Protein AF-A0A521TN92-F1 (afdb_monomer_lite)

Foldseek 3Di:
DDPPVRVVVVPDDPVRVVVVVVVVCVVPVLCVLVVQQDAQVNPDDAAALQSLLSNLLSLVVPFDLDPVSLVVSLVVLVVLLVSLVVCVVSVVLSNSLSNLLSSLVNLLVCVLSHQAPVSLVSSLVSLVVSCVSVPPDPSSVVSNVSSVPHDHDDDPPDPPPDPPD

Secondary structure (DSSP, 8-state):
---TTHHHHTTS-HHHHHHHHHHHHHH-GGGHHHHTSPPTT-TTS---HHHHHHHHHHHHHHS-SSTTTHHHHHHHHHHHHHHHHHHHHTT-HHHHHHHHHHHHHHHHHHGGG---HHHHHHHHHHHHHHHHTSTT-HHHHHHHHHHHHSPPPP-----------

Structure (mmCIF, N/CA/C/O backbone):
data_AF-A0A521TN92-F1
#
_entry.id   AF-A0A521TN92-F1
#
loop_
_atom_site.group_PDB
_atom_site.id
_atom_site.type_symbol
_atom_site.label_atom_id
_atom_site.label_alt_id
_atom_site.label_comp_id
_atom_site.label_asym_id
_atom_site.label_entity_id
_atom_site.label_seq_id
_atom_site.pdbx_PDB_ins_code
_atom_site.Cartn_x
_atom_site.Cartn_y
_atom_site.Cartn_z
_atom_site.occupancy
_atom_site.B_iso_or_equiv
_atom_site.auth_seq_id
_atom_site.auth_comp_id
_atom_site.auth_asym_id
_atom_site.auth_atom_id
_atom_site.pdbx_PDB_model_num
ATOM 1 N N . MET A 1 1 ? -2.606 20.548 13.502 1.00 49.06 1 MET A N 1
ATOM 2 C CA . MET A 1 1 ? -3.622 21.332 12.766 1.00 49.06 1 MET A CA 1
ATOM 3 C C . MET A 1 1 ? -4.212 20.411 11.726 1.00 49.06 1 MET A C 1
ATOM 5 O O . MET A 1 1 ? -3.439 19.907 10.924 1.00 49.06 1 MET A O 1
ATOM 9 N N . LEU A 1 2 ? -5.518 20.150 11.782 1.00 56.69 2 LEU A N 1
ATOM 10 C CA . LEU A 1 2 ? -6.183 19.372 10.739 1.00 56.69 2 LEU A CA 1
ATOM 11 C C . LEU A 1 2 ? -6.168 20.182 9.437 1.00 56.69 2 LEU A C 1
ATOM 13 O O . LEU A 1 2 ? -6.413 21.393 9.462 1.00 56.69 2 LEU A O 1
ATOM 17 N N . THR A 1 3 ? -5.838 19.545 8.318 1.00 70.62 3 THR A N 1
ATOM 18 C CA . THR A 1 3 ? -5.818 20.205 7.007 1.00 70.62 3 THR A CA 1
ATOM 19 C C . THR A 1 3 ? -7.229 20.664 6.607 1.00 70.62 3 THR A C 1
ATOM 21 O O . THR A 1 3 ? -8.241 20.200 7.139 1.00 70.62 3 THR A O 1
ATOM 24 N N . GLY A 1 4 ? -7.342 21.603 5.658 1.00 79.00 4 GLY A N 1
ATOM 25 C CA . GLY A 1 4 ? -8.637 22.184 5.271 1.00 79.00 4 GLY A CA 1
ATOM 26 C C . GLY A 1 4 ? -9.676 21.162 4.782 1.00 79.00 4 GLY A C 1
ATOM 27 O O . GLY A 1 4 ? -10.876 21.406 4.905 1.00 79.00 4 GLY A O 1
ATOM 28 N N . ILE A 1 5 ? -9.241 20.009 4.260 1.00 84.25 5 ILE A N 1
ATOM 29 C CA . ILE A 1 5 ? -10.139 18.912 3.880 1.00 84.25 5 ILE A CA 1
ATOM 30 C C . ILE A 1 5 ? -10.603 18.103 5.096 1.00 84.25 5 ILE A C 1
ATOM 32 O O . ILE A 1 5 ? -11.805 17.898 5.242 1.00 84.25 5 ILE A O 1
ATOM 36 N N . GLU A 1 6 ? -9.702 17.750 6.014 1.00 80.50 6 GLU A N 1
ATOM 37 C CA . GLU A 1 6 ? -10.027 17.039 7.260 1.00 80.50 6 GLU A CA 1
ATOM 38 C C . GLU A 1 6 ? -11.051 17.821 8.090 1.00 80.50 6 GLU A C 1
ATOM 40 O O . GLU A 1 6 ? -12.081 17.284 8.492 1.00 80.50 6 GLU A O 1
ATOM 45 N N . ALA A 1 7 ? -10.843 19.130 8.257 1.00 85.00 7 ALA A N 1
ATOM 46 C CA . ALA A 1 7 ? -11.771 19.990 8.989 1.00 85.00 7 ALA A CA 1
ATOM 47 C C . ALA A 1 7 ? -13.161 20.103 8.328 1.00 85.00 7 ALA A C 1
ATOM 49 O O . ALA A 1 7 ? -14.142 20.454 8.990 1.00 85.00 7 ALA A O 1
ATOM 50 N N . ARG A 1 8 ? -13.273 19.863 7.013 1.00 87.62 8 ARG A N 1
ATOM 51 C CA . ARG A 1 8 ? -14.573 19.779 6.325 1.00 87.62 8 ARG A CA 1
ATOM 52 C C . ARG A 1 8 ? -15.215 18.412 6.518 1.00 87.62 8 ARG A C 1
ATOM 54 O O . ARG A 1 8 ? -16.414 18.372 6.761 1.00 87.62 8 ARG A O 1
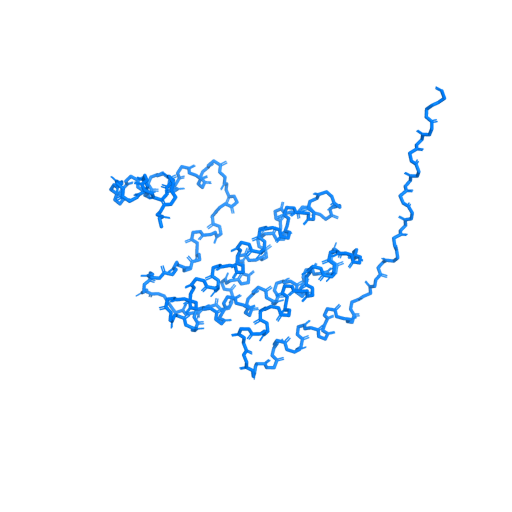ATOM 61 N N . LEU A 1 9 ? -14.437 17.331 6.459 1.00 89.75 9 LEU A N 1
ATOM 62 C CA . LEU A 1 9 ? -14.925 15.967 6.685 1.00 89.75 9 LEU A CA 1
ATOM 63 C C . LEU A 1 9 ? -15.468 15.789 8.107 1.00 89.75 9 LEU A C 1
ATOM 65 O O . LEU A 1 9 ? -16.553 15.247 8.274 1.00 89.75 9 LEU A O 1
ATOM 69 N N . HIS A 1 10 ? -14.794 16.347 9.115 1.00 86.50 10 HIS A N 1
ATOM 70 C CA . HIS A 1 10 ? -15.244 16.289 10.512 1.00 86.50 10 HIS A CA 1
ATOM 71 C C . HIS A 1 10 ? -16.595 16.966 10.787 1.00 86.50 10 HIS A C 1
ATOM 73 O O . HIS A 1 10 ? -17.201 16.710 11.823 1.00 86.50 10 HIS A O 1
ATOM 79 N N . ARG A 1 11 ? -17.063 17.848 9.896 1.00 90.44 11 ARG A N 1
ATOM 80 C CA . ARG A 1 11 ? -18.348 18.552 10.035 1.00 90.44 11 ARG A CA 1
ATOM 81 C C . ARG A 1 11 ? -19.506 17.853 9.325 1.00 90.44 11 ARG A C 1
ATOM 83 O O . ARG A 1 11 ? -20.622 18.360 9.377 1.00 90.44 11 ARG A O 1
ATOM 90 N N . ARG A 1 12 ? -19.243 16.741 8.637 1.00 91.50 12 ARG A N 1
ATOM 91 C CA . ARG A 1 12 ? -20.250 15.986 7.890 1.00 91.50 12 ARG A CA 1
ATOM 92 C C . ARG A 1 12 ? -20.862 14.895 8.750 1.00 91.50 12 ARG A C 1
ATOM 94 O O . ARG A 1 12 ? -20.188 14.311 9.598 1.00 91.50 12 ARG A O 1
ATOM 101 N N . SER A 1 13 ? -22.136 14.609 8.507 1.00 93.06 13 SER A N 1
ATOM 102 C CA . SER A 1 13 ? -22.779 13.433 9.079 1.00 93.06 13 SER A CA 1
ATOM 103 C C . SER A 1 13 ? -22.176 12.154 8.488 1.00 93.06 13 SER A C 1
ATOM 105 O O . SER A 1 13 ? -21.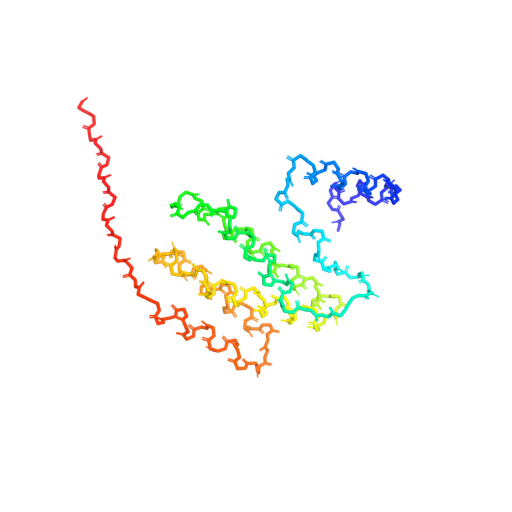569 12.157 7.415 1.00 93.06 13 SER A O 1
ATOM 107 N N . TYR A 1 14 ? -22.368 11.031 9.177 1.00 90.06 14 TYR A N 1
ATOM 108 C CA . TYR A 1 14 ? -21.942 9.727 8.674 1.00 90.06 14 TYR A CA 1
ATOM 109 C C . TYR A 1 14 ? -22.561 9.402 7.302 1.00 90.06 14 TYR A C 1
ATOM 111 O O . TYR A 1 14 ? -21.858 8.962 6.397 1.00 90.06 14 TYR A O 1
ATOM 119 N N . GLU A 1 15 ? -23.855 9.679 7.116 1.00 94.19 15 GLU A N 1
ATOM 120 C CA . GLU A 1 15 ? -24.569 9.431 5.856 1.00 94.19 15 GLU A CA 1
ATOM 121 C C . GLU A 1 15 ? -24.037 10.293 4.703 1.00 94.19 15 GLU A C 1
ATOM 123 O O . GLU A 1 15 ? -23.895 9.811 3.574 1.00 94.19 15 GLU A O 1
ATOM 128 N N . GLU A 1 16 ? -23.687 11.553 4.989 1.00 92.00 16 GLU A N 1
ATOM 129 C CA . GLU A 1 16 ? -23.036 12.437 4.021 1.00 92.00 16 GLU A CA 1
ATOM 130 C C . GLU A 1 16 ? -21.659 11.894 3.625 1.00 92.00 16 GLU A C 1
ATOM 132 O O . GLU A 1 16 ? -21.332 11.865 2.439 1.00 92.00 16 GLU A O 1
ATOM 137 N N . LEU A 1 17 ? -20.865 11.422 4.593 1.00 93.69 17 LEU A N 1
ATOM 138 C CA . LEU A 1 17 ? -19.554 10.825 4.328 1.00 93.69 17 LEU A CA 1
ATOM 139 C C . LEU A 1 17 ? -19.674 9.558 3.472 1.00 93.69 17 LEU A C 1
ATOM 141 O O . LEU A 1 17 ? -18.968 9.444 2.472 1.00 93.69 17 LEU A O 1
ATOM 145 N N . VAL A 1 18 ? -20.594 8.645 3.803 1.00 92.12 18 VAL A N 1
ATOM 146 C CA . VAL A 1 18 ? -20.836 7.415 3.025 1.00 92.12 18 VAL A CA 1
ATOM 147 C C . VAL A 1 18 ? -21.275 7.745 1.599 1.00 92.12 18 VAL A C 1
ATOM 149 O O . VAL A 1 18 ? -20.733 7.189 0.645 1.00 92.12 18 VAL A O 1
ATOM 152 N N . SER A 1 19 ? -22.207 8.685 1.429 1.00 92.44 19 SER A N 1
ATOM 153 C CA . SER A 1 19 ? -22.686 9.098 0.103 1.00 92.44 19 SER A CA 1
ATOM 154 C C . SER A 1 19 ? -21.574 9.722 -0.737 1.00 92.44 19 SER A C 1
ATOM 156 O O . SER A 1 19 ? -21.484 9.473 -1.941 1.00 92.44 19 SER A O 1
ATOM 158 N N . MET A 1 20 ? -20.704 10.507 -0.100 1.00 92.88 20 MET A N 1
ATOM 159 C CA . MET A 1 20 ? -19.577 11.150 -0.761 1.00 92.88 20 MET A CA 1
ATOM 160 C C . MET A 1 20 ? -18.503 10.131 -1.159 1.00 92.88 20 MET A C 1
ATOM 162 O O . MET A 1 20 ? -18.047 10.164 -2.298 1.00 92.88 20 MET A O 1
ATOM 166 N N . VAL A 1 21 ? -18.169 9.170 -0.289 1.00 91.38 21 VAL A N 1
ATOM 167 C CA . VAL A 1 21 ? -17.272 8.051 -0.630 1.00 91.38 21 VAL A CA 1
ATOM 168 C C . VAL A 1 21 ? -17.864 7.213 -1.764 1.00 91.38 21 VAL A C 1
ATOM 170 O O . VAL A 1 21 ? -17.170 6.929 -2.735 1.00 91.38 21 VAL A O 1
ATOM 173 N N . ALA A 1 22 ? -19.158 6.890 -1.720 1.00 90.38 22 ALA A N 1
ATOM 174 C CA . ALA A 1 22 ? -19.829 6.155 -2.793 1.00 90.38 22 ALA A CA 1
ATOM 175 C C . ALA A 1 22 ? -19.847 6.928 -4.123 1.00 90.38 22 ALA A C 1
ATOM 177 O O . ALA A 1 22 ? -19.818 6.327 -5.196 1.00 90.38 22 ALA A O 1
ATOM 178 N N . LEU A 1 23 ? -19.929 8.262 -4.088 1.00 92.38 23 LEU A N 1
ATOM 179 C CA . LEU A 1 23 ? -19.783 9.095 -5.282 1.00 92.38 23 LEU A CA 1
ATOM 180 C C . LEU A 1 23 ? -18.340 9.067 -5.802 1.00 92.38 23 LEU A C 1
ATOM 182 O O . LEU A 1 23 ? -18.140 8.903 -7.004 1.00 92.38 23 LEU A O 1
ATOM 186 N N . MET A 1 24 ? -17.351 9.179 -4.911 1.00 92.62 24 MET A N 1
ATOM 187 C CA . MET A 1 24 ? -15.934 9.091 -5.268 1.00 92.62 24 MET A CA 1
ATOM 188 C C . MET A 1 24 ? -15.617 7.747 -5.924 1.00 92.62 24 MET A C 1
ATOM 190 O O . MET A 1 24 ? -15.072 7.756 -7.015 1.00 92.62 24 MET A O 1
ATOM 194 N N . VAL A 1 25 ? -16.040 6.619 -5.345 1.00 91.31 25 VAL A N 1
ATOM 195 C CA . VAL A 1 25 ? -15.825 5.275 -5.920 1.00 91.31 25 VAL A CA 1
ATOM 196 C C . VAL A 1 25 ? -16.548 5.102 -7.258 1.00 91.31 25 VAL A C 1
ATOM 198 O O . VAL A 1 25 ? -15.990 4.536 -8.186 1.00 91.31 25 VAL A O 1
ATOM 201 N N . ARG A 1 26 ? -17.767 5.633 -7.418 1.00 88.50 26 ARG A N 1
ATOM 202 C CA . ARG A 1 26 ? -18.458 5.594 -8.723 1.00 88.50 26 ARG A CA 1
ATOM 203 C C . ARG A 1 26 ? -17.743 6.405 -9.802 1.00 88.50 26 ARG A C 1
ATOM 205 O O . ARG A 1 26 ? -17.795 6.035 -10.968 1.00 88.50 26 ARG A O 1
ATOM 212 N N . THR A 1 27 ? -17.126 7.517 -9.415 1.00 90.06 27 THR A N 1
ATOM 213 C CA . THR A 1 27 ? -16.387 8.394 -10.337 1.00 90.06 27 THR A CA 1
ATOM 214 C C . THR A 1 27 ? -14.990 7.845 -10.627 1.00 90.06 27 THR A C 1
ATOM 216 O O . THR A 1 27 ? -14.477 8.008 -11.728 1.00 90.06 27 THR A O 1
ATOM 219 N N . HIS A 1 28 ? -14.412 7.167 -9.639 1.00 88.25 28 HIS A N 1
ATOM 220 C CA . HIS A 1 28 ? -13.066 6.620 -9.610 1.00 88.25 28 HIS A CA 1
ATOM 221 C C . HIS A 1 28 ? -13.125 5.167 -9.108 1.00 88.25 28 HIS A C 1
ATOM 223 O O . HIS A 1 28 ? -12.852 4.923 -7.925 1.00 88.25 28 HIS A O 1
ATOM 229 N N . PRO A 1 29 ? -13.519 4.198 -9.964 1.00 83.44 29 PRO A N 1
ATOM 230 C CA . PRO A 1 29 ? -13.644 2.786 -9.585 1.00 83.44 29 PRO A CA 1
ATOM 231 C C . PRO A 1 29 ? -12.366 2.205 -8.973 1.00 83.44 29 PRO A C 1
ATOM 233 O O . PRO A 1 29 ? -12.422 1.298 -8.149 1.00 83.44 29 PRO A O 1
ATOM 236 N N . GLU A 1 30 ? -11.210 2.783 -9.300 1.00 78.38 30 GLU A N 1
ATOM 237 C CA . GLU A 1 30 ? -9.919 2.472 -8.695 1.00 78.38 30 GLU A CA 1
ATOM 238 C C . GLU A 1 30 ? -9.872 2.587 -7.164 1.00 78.38 30 GLU A C 1
ATOM 240 O O . GLU A 1 30 ? -9.014 1.981 -6.522 1.00 78.38 30 GLU A O 1
ATOM 245 N N . LEU A 1 31 ? -10.772 3.366 -6.562 1.00 83.31 31 LEU A N 1
ATOM 246 C CA . LEU A 1 31 ? -10.829 3.557 -5.115 1.00 83.31 31 LEU A CA 1
ATOM 247 C C . LEU A 1 31 ? -11.531 2.403 -4.391 1.00 83.31 31 LEU A C 1
ATOM 249 O O . LEU A 1 31 ? -11.451 2.330 -3.165 1.00 83.31 31 LEU A O 1
ATOM 253 N N . GLU A 1 32 ? -12.202 1.497 -5.109 1.00 83.50 32 GLU A N 1
ATOM 254 C CA . GLU A 1 32 ? -12.949 0.387 -4.509 1.00 83.50 32 GLU A CA 1
ATOM 255 C C . GLU A 1 32 ? -12.048 -0.478 -3.616 1.00 83.50 32 GLU A C 1
ATOM 257 O O . GLU A 1 32 ? -12.409 -0.777 -2.476 1.00 83.50 32 GLU A O 1
ATOM 262 N N . ALA A 1 33 ? -10.823 -0.775 -4.060 1.00 77.38 33 ALA A N 1
ATOM 263 C CA . ALA A 1 33 ? -9.862 -1.551 -3.277 1.00 77.38 33 ALA A CA 1
ATOM 264 C C . ALA A 1 33 ? -9.519 -0.894 -1.924 1.00 77.38 33 ALA A C 1
ATOM 266 O O . ALA A 1 33 ? -9.322 -1.597 -0.933 1.00 77.38 33 ALA A O 1
ATOM 267 N N . LEU A 1 34 ? -9.503 0.443 -1.847 1.00 77.06 34 LEU A N 1
ATOM 268 C CA . LEU A 1 34 ? -9.233 1.169 -0.600 1.00 77.06 34 LEU A CA 1
ATOM 269 C C . LEU A 1 34 ? -10.400 1.085 0.388 1.00 77.06 34 LEU A C 1
ATOM 271 O O . LEU A 1 34 ? -10.176 1.180 1.590 1.00 77.06 34 LEU A O 1
ATOM 275 N N . THR A 1 35 ? -11.629 0.863 -0.084 1.00 80.06 35 THR A N 1
ATOM 276 C CA . THR A 1 35 ? -12.788 0.675 0.809 1.00 80.06 35 THR A CA 1
ATOM 277 C C . THR A 1 35 ? -12.775 -0.670 1.531 1.00 80.06 35 THR A C 1
ATOM 279 O O . THR A 1 35 ? -13.411 -0.818 2.572 1.00 80.06 35 THR A O 1
ATOM 282 N N . LEU A 1 36 ? -12.022 -1.639 1.005 1.00 72.56 36 LEU A N 1
ATOM 283 C CA . LEU A 1 36 ? -11.828 -2.945 1.629 1.00 72.56 36 LEU A CA 1
ATOM 284 C C . LEU A 1 36 ? -10.746 -2.913 2.710 1.00 72.56 36 LEU A C 1
ATOM 286 O O . LEU A 1 36 ? -10.667 -3.838 3.516 1.00 72.56 36 LEU A O 1
ATOM 290 N N . ALA A 1 37 ? -9.887 -1.894 2.711 1.00 73.94 37 ALA A N 1
ATOM 291 C CA . ALA A 1 37 ? -8.782 -1.775 3.644 1.00 73.94 37 ALA A CA 1
ATOM 292 C C . ALA A 1 37 ? -9.284 -1.369 5.043 1.00 73.94 37 ALA A C 1
ATOM 294 O O . ALA A 1 37 ? -10.073 -0.428 5.156 1.00 73.94 37 ALA A O 1
ATOM 295 N N . PRO A 1 38 ? -8.812 -2.020 6.127 1.00 73.62 38 PRO A N 1
ATOM 296 C CA . PRO A 1 38 ? -9.051 -1.522 7.471 1.00 73.62 38 PRO A CA 1
ATOM 297 C C . PRO A 1 38 ? -8.546 -0.085 7.571 1.00 73.62 38 PRO A C 1
ATOM 299 O O . PRO A 1 38 ? -7.477 0.239 7.048 1.00 73.62 38 PRO A O 1
ATOM 302 N N . VAL A 1 39 ? -9.298 0.760 8.266 1.00 78.31 39 VAL A N 1
ATOM 303 C CA . VAL A 1 39 ? -8.866 2.119 8.589 1.00 78.31 39 VAL A CA 1
ATOM 304 C C . VAL A 1 39 ? -8.291 2.143 10.005 1.00 78.31 39 VAL A C 1
ATOM 306 O O . VAL A 1 39 ? -8.885 1.533 10.900 1.00 78.31 39 VAL A O 1
ATOM 309 N N . PRO A 1 40 ? -7.169 2.844 10.237 1.00 76.38 40 PRO A N 1
ATOM 310 C CA . PRO A 1 40 ? -6.667 3.085 11.587 1.00 76.38 40 PRO A CA 1
ATOM 311 C C . PRO A 1 40 ? -7.765 3.679 12.486 1.00 76.38 40 PRO A C 1
ATOM 313 O O . PRO A 1 40 ? -8.464 4.612 12.082 1.00 76.38 40 PRO A O 1
ATOM 316 N N . GLY A 1 41 ? -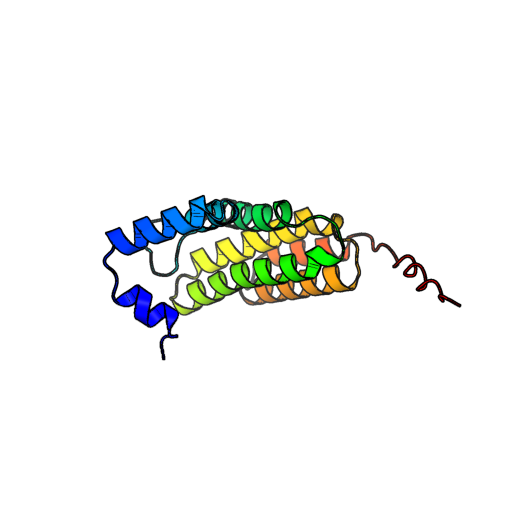7.960 3.115 13.678 1.00 71.75 41 GLY A N 1
ATOM 317 C CA . GLY A 1 41 ? -9.006 3.514 14.624 1.00 71.75 41 GLY A CA 1
ATOM 318 C C . GLY A 1 41 ? -10.359 2.827 14.394 1.00 71.75 41 GLY A C 1
ATOM 319 O O . GLY A 1 41 ? -11.269 2.951 15.214 1.00 71.75 41 GLY A O 1
ATOM 320 N N . GLY A 1 42 ? -10.509 2.067 13.303 1.00 68.75 42 GLY A N 1
ATOM 321 C CA . GLY A 1 42 ? -11.700 1.284 12.967 1.00 68.75 42 GLY A CA 1
ATOM 322 C C . GLY A 1 42 ? -11.640 -0.128 13.551 1.00 68.75 42 GLY A C 1
ATOM 323 O O . GLY A 1 42 ? -11.427 -1.099 12.831 1.00 68.75 42 GLY A O 1
ATOM 324 N N . HIS A 1 43 ? -11.804 -0.264 14.867 1.00 58.00 43 HIS A N 1
ATOM 325 C CA . HIS A 1 43 ? -11.525 -1.501 15.616 1.00 58.00 43 HIS A CA 1
ATOM 326 C C . HIS A 1 43 ? -12.546 -2.650 15.428 1.00 58.00 43 HIS A C 1
ATOM 328 O O . HIS A 1 43 ? -13.190 -3.066 16.394 1.00 58.00 43 HIS A O 1
ATOM 334 N N . ARG A 1 44 ? -12.730 -3.199 14.219 1.00 62.75 44 ARG A N 1
ATOM 335 C CA . ARG A 1 44 ? -13.635 -4.360 14.028 1.00 62.75 44 ARG A CA 1
ATOM 336 C C . ARG A 1 44 ? -13.088 -5.556 13.266 1.00 62.75 44 ARG A C 1
ATOM 338 O O . ARG A 1 44 ? -13.669 -6.629 13.394 1.00 62.75 44 ARG A O 1
ATOM 345 N N . GLU A 1 45 ? -12.000 -5.427 12.523 1.00 76.75 45 GLU A N 1
ATOM 346 C CA . GLU A 1 45 ? -11.502 -6.535 11.703 1.00 76.75 45 GLU A CA 1
ATOM 347 C C . GLU A 1 45 ? -10.126 -7.014 12.142 1.00 76.75 45 GLU A C 1
ATOM 349 O O . GLU A 1 45 ? -9.320 -6.244 12.650 1.00 76.75 45 GLU A O 1
ATOM 354 N N . ALA A 1 46 ? -9.853 -8.302 11.936 1.00 85.94 46 ALA A N 1
ATOM 355 C CA . ALA A 1 46 ? -8.541 -8.871 12.203 1.00 85.94 46 ALA A CA 1
ATOM 356 C C . ALA A 1 46 ? -7.506 -8.395 11.157 1.00 85.94 46 ALA A C 1
ATOM 358 O O . ALA A 1 46 ? -7.854 -8.210 9.985 1.00 85.94 46 ALA A O 1
ATOM 359 N N . PRO A 1 47 ? -6.224 -8.245 11.534 1.00 89.06 47 PRO A N 1
ATOM 360 C CA . PRO A 1 47 ? -5.143 -7.992 10.585 1.00 89.06 47 PRO A CA 1
ATOM 361 C C . PRO A 1 47 ? -5.085 -9.060 9.483 1.00 89.06 47 PRO A C 1
ATOM 363 O O . PRO A 1 47 ? -5.158 -10.254 9.768 1.00 89.06 47 PRO A O 1
ATOM 366 N N . SER A 1 48 ? -4.916 -8.642 8.224 1.00 91.25 48 SER A N 1
ATOM 367 C CA . SER A 1 48 ? -4.886 -9.554 7.073 1.00 91.25 48 SER A CA 1
ATOM 368 C C . SER A 1 48 ? -3.837 -9.140 6.045 1.00 91.25 48 SER A C 1
ATOM 370 O O . SER A 1 48 ? -3.970 -8.107 5.389 1.00 91.25 48 SER A O 1
ATOM 372 N N . VAL A 1 49 ? -2.809 -9.978 5.883 1.00 92.00 49 VAL A N 1
ATOM 373 C CA . VAL A 1 49 ? -1.745 -9.804 4.878 1.00 92.00 49 VAL A CA 1
ATOM 374 C C . VAL A 1 49 ? -2.325 -9.868 3.467 1.00 92.00 49 VAL A C 1
ATOM 376 O O . VAL A 1 49 ? -2.078 -8.985 2.650 1.00 92.00 49 VAL A O 1
ATOM 379 N N . THR A 1 50 ? -3.162 -10.874 3.193 1.00 91.75 50 THR A N 1
ATOM 380 C CA . THR A 1 50 ? -3.787 -11.096 1.878 1.00 91.75 50 THR A CA 1
ATOM 381 C C . THR A 1 50 ? -4.583 -9.886 1.407 1.00 91.75 50 THR A C 1
ATOM 383 O O . THR A 1 50 ? -4.569 -9.545 0.224 1.00 91.75 50 THR A O 1
ATOM 386 N N . ARG A 1 51 ? -5.262 -9.206 2.331 1.00 90.38 51 ARG A N 1
ATOM 387 C CA . ARG A 1 51 ? -6.044 -8.017 2.011 1.00 90.38 51 ARG A CA 1
ATOM 388 C C . ARG A 1 51 ? -5.150 -6.857 1.579 1.00 90.38 51 ARG A C 1
ATOM 390 O O . ARG A 1 51 ? -5.383 -6.284 0.522 1.00 90.38 51 ARG A O 1
ATOM 397 N N . TRP A 1 52 ? -4.100 -6.556 2.340 1.00 92.62 52 TRP A N 1
ATOM 398 C CA . TRP A 1 52 ? -3.153 -5.498 1.975 1.00 92.62 52 TRP A CA 1
ATOM 399 C C . TRP A 1 52 ? -2.360 -5.818 0.712 1.00 92.62 52 TRP A C 1
ATOM 401 O O . TRP A 1 52 ? -2.120 -4.928 -0.099 1.00 92.62 52 TRP A O 1
ATOM 411 N N . ARG A 1 53 ? -2.045 -7.096 0.491 1.00 93.69 53 ARG A N 1
ATOM 412 C CA . ARG A 1 53 ? -1.499 -7.563 -0.781 1.00 93.69 53 ARG A CA 1
ATOM 413 C C . ARG A 1 53 ? -2.455 -7.288 -1.939 1.00 93.69 53 ARG A C 1
ATOM 415 O O . ARG A 1 53 ? -2.021 -6.763 -2.951 1.00 93.69 53 ARG A O 1
ATOM 422 N N . THR A 1 54 ? -3.748 -7.573 -1.774 1.00 92.00 54 THR A N 1
ATOM 423 C CA . THR A 1 54 ? -4.770 -7.299 -2.801 1.00 92.00 54 THR A CA 1
ATOM 424 C C . THR A 1 54 ? -4.853 -5.806 -3.123 1.00 92.00 54 THR A C 1
ATOM 426 O O . THR A 1 54 ? -4.915 -5.441 -4.294 1.00 92.00 54 THR A O 1
ATOM 429 N N . VAL A 1 55 ? -4.803 -4.944 -2.100 1.00 91.75 55 VAL A N 1
ATOM 430 C CA . VAL A 1 55 ? -4.768 -3.483 -2.275 1.00 91.75 55 VAL A CA 1
ATOM 431 C C . VAL A 1 55 ? -3.535 -3.059 -3.077 1.00 91.75 55 VAL A C 1
ATOM 433 O O . VAL A 1 55 ? -3.664 -2.308 -4.038 1.00 91.75 55 VAL A O 1
ATOM 436 N N . ALA A 1 56 ? -2.347 -3.559 -2.729 1.00 93.81 56 ALA A N 1
ATOM 437 C CA . ALA A 1 56 ? -1.112 -3.235 -3.442 1.00 93.81 56 ALA A CA 1
ATOM 438 C C . ALA A 1 56 ? -1.090 -3.793 -4.882 1.00 93.81 56 ALA A C 1
ATOM 440 O O . ALA A 1 56 ? -0.710 -3.081 -5.812 1.00 93.81 56 ALA A O 1
ATOM 441 N N . ASP A 1 57 ? -1.570 -5.022 -5.090 1.00 93.25 57 ASP A N 1
ATOM 442 C CA . ASP A 1 57 ? -1.686 -5.649 -6.412 1.00 93.25 57 ASP A CA 1
ATOM 443 C C . ASP A 1 57 ? -2.646 -4.873 -7.321 1.00 93.25 57 ASP A C 1
ATOM 445 O O . ASP A 1 57 ? -2.440 -4.808 -8.534 1.00 93.25 57 ASP A O 1
ATOM 449 N N . ASP A 1 58 ? -3.684 -4.259 -6.752 1.00 91.44 58 ASP A N 1
ATOM 450 C CA . ASP A 1 58 ? -4.578 -3.383 -7.498 1.00 91.44 58 ASP A CA 1
ATOM 451 C C . ASP A 1 58 ? -3.861 -2.123 -8.003 1.00 91.44 58 ASP A C 1
ATOM 453 O O . ASP A 1 58 ? -3.998 -1.780 -9.177 1.00 91.44 58 ASP A O 1
ATOM 457 N N . VAL A 1 59 ? -2.996 -1.503 -7.187 1.00 92.44 59 VAL A N 1
ATOM 458 C CA . VAL A 1 59 ? -2.143 -0.388 -7.643 1.00 92.44 59 VAL A CA 1
ATOM 459 C C . VAL A 1 59 ? -1.303 -0.823 -8.853 1.00 92.44 59 VAL A C 1
ATOM 461 O O . VAL A 1 59 ? -1.319 -0.164 -9.891 1.00 92.44 59 VAL A O 1
ATOM 464 N N . PHE A 1 60 ? -0.637 -1.978 -8.786 1.00 91.94 60 PHE A N 1
ATOM 465 C CA . PHE A 1 60 ? 0.138 -2.514 -9.915 1.00 91.94 60 PHE A CA 1
ATOM 466 C C . PHE A 1 60 ? -0.694 -2.866 -11.156 1.00 91.94 60 PHE A C 1
ATOM 468 O O . PHE A 1 60 ? -0.139 -2.978 -12.252 1.00 91.94 60 PHE A O 1
ATOM 475 N N . ARG A 1 61 ? -1.994 -3.127 -11.001 1.00 90.06 61 ARG A N 1
ATOM 476 C CA . ARG A 1 61 ? -2.901 -3.439 -12.114 1.00 90.06 61 ARG A CA 1
ATOM 477 C C . ARG A 1 61 ? -3.386 -2.175 -12.815 1.00 90.06 61 ARG A C 1
ATOM 479 O O . ARG A 1 61 ? -3.570 -2.192 -14.027 1.00 90.06 61 ARG A O 1
ATOM 486 N N . ARG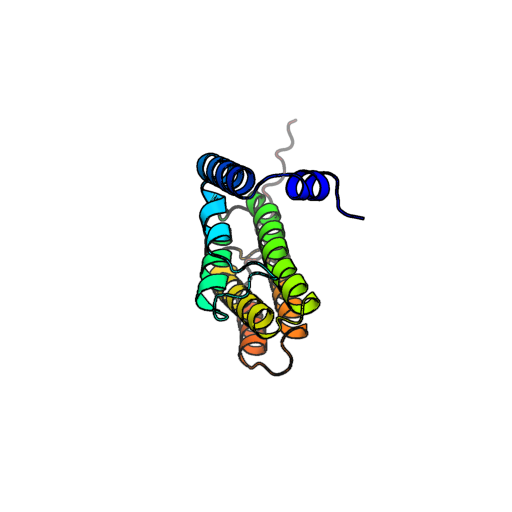 A 1 62 ? -3.598 -1.101 -12.052 1.00 87.44 62 ARG A N 1
ATOM 487 C CA . ARG A 1 62 ? -4.067 0.196 -12.557 1.00 87.44 62 ARG A CA 1
ATOM 488 C C . ARG A 1 62 ? -2.984 0.977 -13.285 1.00 87.44 62 ARG A C 1
ATOM 490 O O . ARG A 1 62 ? -3.290 1.738 -14.198 1.00 87.44 62 ARG A O 1
ATOM 497 N N . HIS A 1 63 ? -1.730 0.776 -12.896 1.00 86.12 63 HIS A N 1
ATOM 498 C CA . HIS A 1 63 ? -0.588 1.352 -13.594 1.00 86.12 63 HIS A CA 1
ATOM 499 C C . HIS A 1 63 ? -0.136 0.435 -14.732 1.00 86.12 63 HIS A C 1
ATOM 501 O O . HIS A 1 63 ? 0.060 -0.768 -14.543 1.00 86.12 63 HIS A O 1
ATOM 507 N N . GLY A 1 64 ? 0.030 1.021 -15.920 1.00 76.88 64 GLY A N 1
ATOM 508 C CA . GLY A 1 64 ? 0.654 0.348 -17.054 1.00 76.88 64 GLY A CA 1
ATOM 509 C C . GLY A 1 64 ? 2.111 -0.018 -16.764 1.00 76.88 64 GLY A C 1
ATOM 510 O O . GLY A 1 64 ? 2.718 0.444 -15.799 1.00 76.88 64 GLY A O 1
ATOM 511 N N . ASP A 1 65 ? 2.688 -0.843 -17.626 1.00 73.50 65 ASP A N 1
ATOM 512 C CA . ASP A 1 65 ? 4.095 -1.242 -17.594 1.00 73.50 65 ASP A CA 1
ATOM 513 C C . ASP A 1 65 ? 4.985 -0.294 -18.411 1.00 73.50 65 ASP A C 1
ATOM 515 O O . ASP A 1 65 ? 6.052 -0.694 -18.871 1.00 73.50 65 ASP A O 1
ATOM 519 N N . ASP A 1 66 ? 4.559 0.961 -18.602 1.00 72.69 66 ASP A N 1
ATOM 520 C CA . ASP A 1 66 ? 5.350 1.993 -19.263 1.00 72.69 66 ASP A CA 1
ATOM 521 C C . ASP A 1 66 ? 6.138 2.850 -18.260 1.00 72.69 66 ASP A C 1
ATOM 523 O O . ASP A 1 66 ? 5.825 2.958 -17.072 1.00 72.69 66 ASP A O 1
ATOM 527 N N . TRP A 1 67 ? 7.196 3.485 -18.760 1.00 69.62 67 TRP A N 1
ATOM 528 C CA . TRP A 1 67 ? 8.080 4.328 -17.958 1.00 69.62 67 TRP A CA 1
ATOM 529 C C . TRP A 1 67 ? 7.374 5.555 -17.352 1.00 69.62 67 TRP A C 1
ATOM 531 O O . TRP A 1 67 ? 7.776 6.049 -16.299 1.00 69.62 67 TRP A O 1
ATOM 541 N N . THR A 1 68 ? 6.330 6.069 -18.002 1.00 74.19 68 THR A N 1
ATOM 542 C CA . THR A 1 68 ? 5.612 7.267 -17.547 1.00 74.19 68 THR A CA 1
ATOM 543 C C . THR A 1 68 ? 4.666 6.981 -16.379 1.00 74.19 68 THR A C 1
ATOM 545 O O . THR A 1 68 ? 4.463 7.855 -15.534 1.00 74.19 68 THR A O 1
ATOM 548 N N . ALA A 1 69 ? 4.167 5.749 -16.263 1.00 79.25 69 ALA A N 1
ATOM 549 C CA . ALA A 1 69 ? 3.295 5.290 -15.185 1.00 79.25 69 ALA A CA 1
ATOM 550 C C . ALA A 1 69 ? 4.045 5.041 -13.863 1.00 79.25 69 ALA A C 1
ATOM 552 O O . ALA A 1 69 ? 3.474 5.159 -12.779 1.00 79.25 69 ALA A O 1
ATOM 553 N N . VAL A 1 70 ? 5.352 4.776 -13.929 1.00 83.62 70 VAL A N 1
ATOM 554 C CA . VAL A 1 70 ? 6.213 4.445 -12.778 1.00 83.62 70 VAL A CA 1
ATOM 555 C C . VAL A 1 70 ? 6.117 5.456 -11.634 1.00 83.62 70 VAL A C 1
ATOM 557 O O . VAL A 1 70 ? 6.052 5.072 -10.466 1.00 83.62 70 VAL A O 1
ATOM 560 N N . ALA A 1 71 ? 6.146 6.755 -11.942 1.00 84.06 71 ALA A N 1
ATOM 561 C CA . ALA A 1 71 ? 6.122 7.788 -10.908 1.00 84.06 71 ALA A CA 1
ATOM 562 C C . ALA A 1 71 ? 4.782 7.797 -10.152 1.00 84.06 71 ALA A C 1
ATOM 564 O O . ALA A 1 71 ? 4.754 7.987 -8.935 1.00 84.06 71 ALA A O 1
ATOM 565 N N . GLY A 1 72 ? 3.679 7.555 -10.869 1.00 87.81 72 GLY A N 1
ATOM 566 C CA . GLY A 1 72 ? 2.351 7.400 -10.282 1.00 87.81 72 GLY A CA 1
ATOM 567 C C . GLY A 1 72 ? 2.270 6.158 -9.400 1.00 87.81 72 GLY A C 1
ATOM 568 O O . GLY A 1 72 ? 1.872 6.268 -8.241 1.00 87.81 72 GLY A O 1
ATOM 569 N N . LEU A 1 73 ? 2.740 5.022 -9.922 1.00 91.31 73 LEU A N 1
ATOM 570 C CA . LEU A 1 73 ? 2.797 3.740 -9.224 1.00 91.31 73 LEU A CA 1
ATOM 571 C C . LEU A 1 73 ? 3.526 3.847 -7.882 1.00 91.31 73 LEU A C 1
ATOM 573 O O . LEU A 1 73 ? 2.973 3.478 -6.848 1.00 91.31 73 LEU A O 1
ATOM 577 N N . VAL A 1 74 ? 4.755 4.375 -7.878 1.00 91.44 74 VAL A N 1
ATOM 578 C CA . VAL A 1 74 ? 5.545 4.464 -6.642 1.00 91.44 74 VAL A CA 1
ATOM 579 C C . VAL A 1 74 ? 4.856 5.355 -5.610 1.00 91.44 74 VAL A C 1
ATOM 581 O O . VAL A 1 74 ? 4.753 4.965 -4.452 1.00 91.44 74 VAL A O 1
ATOM 584 N N . ARG A 1 75 ? 4.324 6.509 -6.023 1.00 90.75 75 ARG A N 1
ATOM 585 C CA . ARG A 1 75 ? 3.624 7.437 -5.122 1.00 90.75 75 ARG A CA 1
ATOM 586 C C . ARG A 1 75 ? 2.370 6.817 -4.494 1.00 90.75 75 ARG A C 1
ATOM 588 O O . ARG A 1 75 ? 2.072 7.062 -3.325 1.00 90.75 75 ARG A O 1
ATOM 595 N N . GLU A 1 76 ? 1.616 6.029 -5.254 1.00 92.12 76 GLU A N 1
ATOM 596 C CA . GLU A 1 76 ? 0.445 5.330 -4.719 1.00 92.12 76 GLU A CA 1
ATOM 597 C C . GLU A 1 76 ? 0.843 4.221 -3.740 1.00 92.12 76 GLU A C 1
ATOM 599 O O . GLU A 1 76 ? 0.274 4.135 -2.652 1.00 92.12 76 GLU A O 1
ATOM 604 N N . LEU A 1 77 ? 1.873 3.433 -4.058 1.00 94.38 77 LEU A N 1
ATOM 605 C CA . LEU A 1 77 ? 2.410 2.427 -3.136 1.00 94.38 77 LEU A CA 1
ATOM 606 C C . LEU A 1 77 ? 2.975 3.061 -1.849 1.00 94.38 77 LEU A C 1
ATOM 608 O O . LEU A 1 77 ? 2.771 2.529 -0.760 1.00 94.38 77 LEU A O 1
ATOM 612 N N . GLU A 1 78 ? 3.625 4.224 -1.940 1.00 93.75 78 GLU A N 1
ATOM 613 C CA . GLU A 1 78 ? 4.068 5.002 -0.772 1.00 93.75 78 GLU A CA 1
ATOM 614 C C . GLU A 1 78 ? 2.890 5.479 0.083 1.00 93.75 78 GLU A C 1
ATOM 616 O O . GLU A 1 78 ? 2.979 5.474 1.313 1.00 93.75 78 GLU A O 1
ATOM 621 N N . SER A 1 79 ? 1.772 5.841 -0.550 1.00 91.31 79 SER A N 1
ATOM 622 C CA . SER A 1 79 ? 0.546 6.205 0.163 1.00 91.31 79 SER A CA 1
ATOM 623 C C . SER A 1 79 ? 0.000 5.005 0.941 1.00 91.31 79 SER A C 1
ATOM 625 O O . SER A 1 79 ? -0.288 5.138 2.129 1.00 91.31 79 SER A O 1
ATOM 627 N N . VAL A 1 80 ? -0.033 3.810 0.336 1.00 93.19 80 VAL A N 1
ATOM 628 C CA . VAL A 1 80 ? -0.387 2.566 1.046 1.00 93.19 80 VAL A CA 1
ATOM 629 C C . VAL A 1 80 ? 0.580 2.304 2.205 1.00 93.19 80 VAL A C 1
ATOM 631 O O . VAL A 1 80 ? 0.130 2.048 3.319 1.00 93.19 80 VAL A O 1
ATOM 634 N N . ARG A 1 81 ? 1.898 2.437 1.995 1.00 94.88 81 ARG A N 1
ATOM 635 C CA . ARG A 1 81 ? 2.913 2.277 3.055 1.00 94.88 81 ARG A CA 1
ATOM 636 C C . ARG A 1 81 ? 2.663 3.218 4.237 1.00 94.88 81 ARG A C 1
ATOM 638 O O . ARG A 1 81 ? 2.771 2.786 5.382 1.00 94.88 81 ARG A O 1
ATOM 645 N N . SER A 1 82 ? 2.321 4.482 3.972 1.00 93.38 82 SER A N 1
ATOM 646 C CA . SER A 1 82 ? 2.086 5.482 5.023 1.00 93.38 82 SER A CA 1
ATOM 647 C C . SER A 1 82 ? 0.905 5.142 5.940 1.00 93.38 82 SER A C 1
ATOM 649 O O . SER A 1 82 ? 0.953 5.466 7.123 1.00 93.38 82 SER A O 1
ATOM 651 N N . LEU A 1 83 ? -0.090 4.382 5.463 1.00 92.00 83 LEU A N 1
ATOM 652 C CA . LEU A 1 83 ? -1.150 3.853 6.332 1.00 92.00 83 LEU A CA 1
ATOM 653 C C . LEU A 1 83 ? -0.588 2.890 7.390 1.00 92.00 83 LEU A C 1
ATOM 655 O O . LEU A 1 83 ? -1.097 2.829 8.506 1.00 92.00 83 LEU A O 1
ATOM 659 N N . GLY A 1 84 ? 0.491 2.167 7.078 1.00 92.75 84 GLY A N 1
ATOM 660 C CA . GLY A 1 84 ? 1.211 1.346 8.051 1.00 92.75 84 GLY A CA 1
ATOM 661 C C . GLY A 1 84 ? 1.834 2.190 9.163 1.00 92.75 84 GLY A C 1
ATOM 662 O O . GLY A 1 84 ? 1.784 1.803 10.335 1.00 92.75 84 GLY A O 1
ATOM 663 N N . ASP A 1 85 ? 2.373 3.364 8.815 1.00 93.38 85 ASP A N 1
ATOM 664 C CA . ASP A 1 85 ? 2.905 4.312 9.797 1.00 93.38 85 ASP A CA 1
ATOM 665 C C . ASP A 1 85 ? 1.767 4.823 10.694 1.00 93.38 85 ASP A C 1
ATOM 667 O O . ASP A 1 85 ? 1.936 4.940 11.908 1.00 93.38 85 ASP A O 1
ATOM 671 N N . ASP A 1 86 ? 0.584 5.062 10.124 1.00 91.31 86 ASP A N 1
ATOM 672 C CA . ASP A 1 86 ? -0.609 5.487 10.861 1.00 91.31 86 ASP A CA 1
ATOM 673 C C . ASP A 1 86 ? -1.092 4.428 11.847 1.00 91.31 86 ASP A C 1
ATOM 675 O O . ASP A 1 86 ? -1.311 4.747 13.018 1.00 91.31 86 ASP A O 1
ATOM 679 N N . PHE A 1 87 ? -1.173 3.163 11.426 1.00 91.88 87 PHE A N 1
ATOM 680 C CA . PHE A 1 87 ? -1.457 2.050 12.334 1.00 91.88 87 PHE A CA 1
ATOM 681 C C . PHE A 1 87 ? -0.441 1.984 13.478 1.00 91.88 87 PHE A C 1
ATOM 683 O O . PHE A 1 87 ? -0.823 1.858 14.643 1.00 91.88 87 PHE A O 1
ATOM 690 N N . ASN A 1 88 ? 0.853 2.129 13.179 1.00 91.19 88 ASN A N 1
ATOM 691 C CA . ASN A 1 88 ? 1.897 2.157 14.203 1.00 91.19 88 ASN A CA 1
ATOM 692 C C . ASN A 1 88 ? 1.715 3.323 15.184 1.00 91.19 88 ASN A C 1
ATOM 694 O O . ASN A 1 88 ? 1.817 3.114 16.396 1.00 91.19 88 ASN A O 1
ATOM 698 N N . ARG A 1 89 ? 1.410 4.531 14.688 1.00 91.44 89 ARG A N 1
ATOM 699 C CA . ARG A 1 89 ? 1.149 5.718 15.522 1.00 91.44 89 ARG A CA 1
ATOM 700 C C . ARG A 1 89 ? -0.049 5.530 16.449 1.00 91.44 89 ARG A C 1
ATOM 702 O O . ARG A 1 89 ? -0.038 6.067 17.552 1.00 91.44 89 ARG A O 1
ATOM 709 N N . GLN A 1 90 ? -1.043 4.751 16.031 1.00 89.50 90 GLN A N 1
ATOM 710 C CA . GLN A 1 90 ? -2.232 4.437 16.828 1.00 89.50 90 GLN A CA 1
ATOM 711 C C . GLN A 1 90 ? -2.060 3.202 17.730 1.00 89.50 90 GLN A C 1
ATOM 713 O O . GLN A 1 90 ? -2.982 2.824 18.446 1.00 89.50 90 GLN A O 1
ATOM 718 N N . GLY A 1 91 ? -0.878 2.576 17.740 1.00 89.75 91 GLY A N 1
ATOM 719 C CA . GLY A 1 91 ? -0.599 1.383 18.545 1.00 89.75 91 GLY A CA 1
ATOM 720 C C . GLY A 1 91 ? -1.114 0.073 17.938 1.00 89.75 91 GLY A C 1
ATOM 721 O O . GLY A 1 91 ? -0.923 -0.994 18.523 1.00 89.75 91 GLY A O 1
ATOM 722 N N . GLU A 1 92 ? -1.685 0.111 16.735 1.00 91.06 92 GLU A N 1
ATOM 723 C CA . GLU A 1 92 ? -2.251 -1.029 16.008 1.00 91.06 92 GLU A CA 1
ATOM 724 C C . GLU A 1 92 ? -1.170 -1.831 15.260 1.00 91.06 92 GLU A C 1
ATOM 726 O O . GLU A 1 92 ? -1.238 -2.092 14.058 1.00 91.06 92 GLU A O 1
ATOM 731 N N . ARG A 1 93 ? -0.133 -2.256 15.988 1.00 90.88 93 ARG A N 1
ATOM 732 C CA . ARG A 1 93 ? 1.078 -2.872 15.412 1.00 90.88 93 ARG A CA 1
ATOM 733 C C . ARG A 1 93 ? 0.806 -4.123 14.577 1.00 90.88 93 ARG A C 1
ATOM 735 O O . ARG A 1 93 ? 1.530 -4.393 13.626 1.00 90.88 93 ARG A O 1
ATOM 742 N N . ALA A 1 94 ? -0.219 -4.900 14.925 1.00 90.50 94 ALA A N 1
ATOM 743 C CA . ALA A 1 94 ? -0.575 -6.097 14.168 1.00 90.50 94 ALA A CA 1
ATOM 744 C C . ALA A 1 94 ? -1.150 -5.748 12.782 1.00 90.50 94 ALA A C 1
ATOM 746 O O . ALA A 1 94 ? -0.819 -6.417 11.803 1.00 90.50 94 ALA A O 1
ATOM 747 N N . HIS A 1 95 ? -1.938 -4.672 12.684 1.00 91.69 95 HIS A N 1
ATOM 748 C CA . HIS A 1 95 ? -2.434 -4.147 11.409 1.00 91.69 95 HIS A CA 1
ATOM 749 C C . HIS A 1 95 ? -1.307 -3.556 10.569 1.00 91.69 95 HIS A C 1
ATOM 751 O O . HIS A 1 95 ? -1.201 -3.892 9.390 1.00 91.69 95 HIS A O 1
ATOM 757 N N . ALA A 1 96 ? -0.426 -2.761 11.186 1.00 93.12 96 ALA A N 1
ATOM 758 C CA . ALA A 1 96 ? 0.763 -2.235 10.520 1.00 93.12 96 ALA A CA 1
ATOM 759 C C . ALA A 1 96 ? 1.622 -3.370 9.945 1.00 93.12 96 ALA A C 1
ATOM 761 O O . ALA A 1 96 ? 1.998 -3.343 8.776 1.00 93.12 96 ALA A O 1
ATOM 762 N N . ALA A 1 97 ? 1.873 -4.414 10.742 1.00 92.62 97 ALA A N 1
ATOM 763 C CA . ALA A 1 97 ? 2.673 -5.548 10.309 1.00 92.62 97 ALA A CA 1
ATOM 764 C C . ALA A 1 97 ? 2.046 -6.291 9.123 1.00 92.62 97 ALA A C 1
ATOM 766 O O . ALA A 1 97 ? 2.742 -6.585 8.154 1.00 92.62 97 ALA A O 1
ATOM 767 N N . ALA A 1 98 ? 0.736 -6.552 9.177 1.00 92.56 98 ALA A N 1
ATOM 768 C CA . ALA A 1 98 ? 0.020 -7.188 8.076 1.00 92.56 98 ALA A CA 1
ATOM 769 C C . ALA A 1 98 ? 0.071 -6.349 6.787 1.00 92.56 98 ALA A C 1
ATOM 771 O O . ALA A 1 98 ? 0.194 -6.908 5.698 1.00 92.56 98 ALA A O 1
ATOM 772 N N . LEU A 1 99 ? 0.007 -5.018 6.911 1.00 94.19 99 LEU A N 1
ATOM 773 C CA . LEU A 1 99 ? 0.133 -4.097 5.783 1.00 94.19 99 LEU A CA 1
ATOM 774 C C . LEU A 1 99 ? 1.513 -4.161 5.150 1.00 94.19 99 LEU A C 1
ATOM 776 O O . LEU A 1 99 ? 1.616 -4.377 3.944 1.00 94.19 99 LEU A O 1
ATOM 780 N N . TYR A 1 100 ? 2.564 -3.995 5.951 1.00 94.75 100 TYR A N 1
ATOM 781 C CA . TYR A 1 100 ? 3.934 -4.021 5.451 1.00 94.75 100 TYR A CA 1
ATOM 782 C C . TYR A 1 100 ? 4.261 -5.347 4.769 1.00 94.75 100 TYR A C 1
ATOM 784 O O . TYR A 1 100 ? 4.865 -5.344 3.702 1.00 94.75 100 TYR A O 1
ATOM 792 N N . GLU A 1 101 ? 3.827 -6.474 5.336 1.00 93.19 101 GLU A N 1
ATOM 793 C CA . GLU A 1 101 ? 4.000 -7.785 4.703 1.00 93.19 101 GLU A CA 1
ATOM 794 C C . GLU A 1 101 ? 3.254 -7.892 3.377 1.00 93.19 101 GLU A C 1
ATOM 796 O O . GLU A 1 101 ? 3.862 -8.250 2.371 1.00 93.19 101 GLU A O 1
ATOM 801 N N . GLY A 1 102 ? 1.970 -7.523 3.343 1.00 93.88 102 GLY A N 1
ATOM 802 C CA . GLY A 1 102 ? 1.181 -7.593 2.113 1.00 93.88 102 GLY A CA 1
ATOM 803 C C . GLY A 1 102 ? 1.745 -6.701 1.004 1.00 93.88 102 GLY A C 1
ATOM 804 O O . GLY A 1 102 ? 1.790 -7.105 -0.159 1.00 93.88 102 GLY A O 1
ATOM 805 N N . LEU A 1 103 ? 2.234 -5.513 1.370 1.00 95.25 103 LEU A N 1
ATOM 806 C CA . LEU A 1 103 ? 2.885 -4.585 0.452 1.00 95.25 103 LEU A CA 1
ATOM 807 C C . LEU A 1 103 ? 4.203 -5.152 -0.091 1.00 95.25 103 LEU A C 1
ATOM 809 O O . LEU A 1 103 ? 4.410 -5.136 -1.303 1.00 95.25 103 LEU A O 1
ATOM 813 N N . MET A 1 104 ? 5.081 -5.675 0.773 1.00 95.06 104 MET A N 1
ATOM 814 C CA . MET A 1 104 ? 6.347 -6.282 0.341 1.00 95.06 104 MET A CA 1
ATOM 815 C C . MET A 1 104 ? 6.113 -7.467 -0.601 1.00 95.06 104 MET A C 1
ATOM 817 O O . MET A 1 104 ? 6.764 -7.543 -1.642 1.00 95.06 104 MET A O 1
ATOM 821 N N . ASP A 1 105 ? 5.166 -8.350 -0.274 1.00 94.31 105 ASP A N 1
ATOM 822 C CA . ASP A 1 105 ? 4.805 -9.497 -1.112 1.00 94.31 105 ASP A CA 1
ATOM 823 C C . ASP A 1 105 ? 4.353 -9.057 -2.508 1.00 94.31 105 ASP A C 1
ATOM 825 O O . ASP A 1 105 ? 4.789 -9.620 -3.515 1.00 94.31 105 ASP A O 1
ATOM 829 N N . SER A 1 106 ? 3.502 -8.030 -2.576 1.00 95.19 106 SER A N 1
ATOM 830 C CA . SER A 1 106 ? 3.021 -7.477 -3.842 1.00 95.19 106 SER A CA 1
ATOM 831 C C . SER A 1 106 ? 4.151 -6.836 -4.653 1.00 95.19 106 SER A C 1
ATOM 833 O O . SER A 1 106 ? 4.284 -7.105 -5.850 1.00 95.19 106 SER A O 1
ATOM 835 N N . VAL A 1 107 ? 5.018 -6.047 -4.008 1.00 94.75 107 VAL A N 1
ATOM 836 C CA . VAL A 1 107 ? 6.172 -5.411 -4.663 1.00 94.75 107 VAL A CA 1
ATOM 837 C C . VAL A 1 107 ? 7.110 -6.463 -5.246 1.00 94.75 107 VAL A C 1
ATOM 839 O O . VAL A 1 107 ? 7.484 -6.364 -6.412 1.00 94.75 107 VAL A O 1
ATOM 842 N N . VAL A 1 108 ? 7.452 -7.500 -4.481 1.00 93.31 108 VAL A N 1
ATOM 843 C CA . VAL A 1 108 ? 8.311 -8.596 -4.950 1.00 93.31 108 VAL A CA 1
ATOM 844 C C . VAL A 1 108 ? 7.674 -9.332 -6.128 1.00 93.31 108 VAL A C 1
ATOM 846 O O . VAL A 1 108 ? 8.350 -9.583 -7.126 1.00 93.31 108 VAL A O 1
ATOM 849 N N . ALA A 1 109 ? 6.378 -9.643 -6.041 1.00 93.38 109 ALA A N 1
ATOM 850 C CA . ALA A 1 109 ? 5.661 -10.366 -7.088 1.00 93.38 109 ALA A CA 1
ATOM 851 C C . ALA A 1 109 ? 5.573 -9.584 -8.410 1.00 93.38 109 ALA A C 1
ATOM 853 O O . ALA A 1 109 ? 5.565 -10.193 -9.479 1.00 93.38 109 ALA A O 1
ATOM 854 N N . ASN A 1 110 ? 5.526 -8.249 -8.351 1.00 92.75 110 ASN A N 1
ATOM 855 C CA . ASN A 1 110 ? 5.349 -7.398 -9.528 1.00 92.75 110 ASN A CA 1
ATOM 856 C C . ASN A 1 110 ? 6.642 -6.736 -10.029 1.00 92.75 110 ASN A C 1
ATOM 858 O O . ASN A 1 110 ? 6.660 -6.237 -11.153 1.00 92.75 110 ASN A O 1
ATOM 862 N N . ALA A 1 111 ? 7.729 -6.735 -9.253 1.00 89.88 111 ALA A N 1
ATOM 863 C CA . ALA A 1 111 ? 8.950 -5.991 -9.578 1.00 89.88 111 ALA A CA 1
ATOM 864 C C . ALA A 1 111 ? 9.582 -6.369 -10.930 1.00 89.88 111 ALA A C 1
ATOM 866 O O . ALA A 1 111 ? 10.158 -5.510 -11.594 1.00 89.88 111 ALA A O 1
ATOM 867 N N . SER A 1 112 ? 9.439 -7.618 -11.383 1.00 88.50 112 SER A N 1
ATOM 868 C CA . SER A 1 112 ? 9.951 -8.071 -12.687 1.00 88.50 112 SER A CA 1
ATOM 869 C C . SER A 1 112 ? 9.286 -7.383 -13.886 1.00 88.50 112 SER A C 1
ATOM 871 O O . SER A 1 112 ? 9.908 -7.276 -14.941 1.00 88.50 112 SER A O 1
ATOM 873 N N . ARG A 1 113 ? 8.058 -6.870 -13.721 1.00 88.44 113 ARG A N 1
ATOM 874 C CA . ARG A 1 113 ? 7.341 -6.082 -14.740 1.00 88.44 113 ARG A CA 1
ATOM 875 C C . ARG A 1 113 ? 7.956 -4.695 -14.940 1.00 88.44 113 ARG A C 1
ATOM 877 O O . ARG A 1 113 ? 7.726 -4.075 -15.969 1.00 88.44 113 ARG A O 1
ATOM 884 N N . PHE A 1 114 ? 8.757 -4.229 -13.981 1.00 86.75 114 PHE A N 1
ATOM 885 C CA . PHE A 1 114 ? 9.378 -2.905 -13.976 1.00 86.75 114 PHE A CA 1
ATOM 886 C C . PHE A 1 114 ? 10.908 -3.038 -13.872 1.00 86.75 114 PHE A C 1
ATOM 888 O O . PHE A 1 114 ? 11.504 -2.673 -12.856 1.00 86.75 114 PHE A O 1
ATOM 895 N N . PRO A 1 115 ? 11.582 -3.561 -14.912 1.00 82.38 115 PRO A N 1
ATOM 896 C CA . PRO A 1 115 ? 12.993 -3.960 -14.854 1.00 82.38 115 PRO A CA 1
ATOM 897 C C . PRO A 1 115 ? 13.990 -2.785 -14.860 1.00 82.38 115 PRO A C 1
ATOM 899 O O . PRO A 1 115 ? 15.196 -2.990 -15.025 1.00 82.38 115 PRO A O 1
ATOM 902 N N . TRP A 1 116 ? 13.510 -1.549 -14.713 1.00 84.19 116 TRP A N 1
ATOM 903 C CA . TRP A 1 116 ? 14.335 -0.348 -14.753 1.00 84.19 116 TRP A CA 1
ATOM 904 C C . TRP A 1 116 ? 15.105 -0.136 -13.438 1.00 84.19 116 TRP A C 1
ATOM 906 O O . TRP A 1 116 ? 14.518 -0.245 -12.355 1.00 84.19 116 TRP A O 1
ATOM 916 N N . PRO A 1 117 ? 16.411 0.201 -13.496 1.00 84.44 117 PRO A N 1
ATOM 917 C CA . PRO A 1 117 ? 17.253 0.303 -12.303 1.00 84.44 117 PRO A CA 1
ATOM 918 C C . PRO A 1 117 ? 16.761 1.281 -11.228 1.00 84.44 117 PRO A C 1
ATOM 920 O O . PRO A 1 117 ? 16.858 0.981 -10.038 1.00 84.44 117 PRO A O 1
ATOM 923 N N . ASP A 1 118 ? 16.241 2.442 -11.619 1.00 85.06 118 ASP A N 1
ATOM 924 C CA . ASP A 1 118 ? 15.750 3.468 -10.695 1.00 85.06 118 ASP A CA 1
ATOM 925 C C . ASP A 1 118 ? 14.431 3.048 -10.029 1.00 85.06 118 ASP A C 1
ATOM 927 O O . ASP A 1 118 ? 14.247 3.268 -8.833 1.00 85.06 118 ASP A O 1
ATOM 931 N N . VAL A 1 119 ? 13.546 2.372 -10.763 1.00 86.88 119 VAL A N 1
ATOM 932 C CA . VAL A 1 119 ? 12.299 1.814 -10.221 1.00 86.88 119 VAL A CA 1
ATOM 933 C C . VAL A 1 119 ? 12.602 0.727 -9.215 1.00 86.88 119 VAL A C 1
ATOM 935 O O . VAL A 1 119 ? 12.105 0.760 -8.091 1.00 86.88 119 VAL A O 1
ATOM 938 N N . ARG A 1 120 ? 13.514 -0.178 -9.570 1.00 86.19 120 ARG A N 1
ATOM 939 C CA . ARG A 1 120 ? 13.986 -1.211 -8.655 1.00 86.19 120 ARG A CA 1
ATOM 940 C C . ARG A 1 120 ? 14.622 -0.612 -7.403 1.00 86.19 120 ARG A C 1
ATOM 942 O O . ARG A 1 120 ? 14.392 -1.120 -6.311 1.00 86.19 120 ARG A O 1
ATOM 949 N N . SER A 1 121 ? 15.384 0.477 -7.533 1.00 88.25 121 SER A N 1
ATOM 950 C CA . SER A 1 121 ? 15.939 1.189 -6.376 1.00 88.25 121 SER A CA 1
ATOM 951 C C . SER A 1 121 ? 14.844 1.746 -5.464 1.00 88.25 121 SER A C 1
ATOM 953 O O . SER A 1 121 ? 14.984 1.669 -4.245 1.00 88.25 121 SER A O 1
ATOM 955 N N . ARG A 1 122 ? 13.749 2.279 -6.025 1.00 91.12 122 ARG A N 1
ATOM 956 C CA . ARG A 1 122 ? 12.601 2.763 -5.240 1.00 91.12 122 ARG A CA 1
ATOM 957 C C . ARG A 1 122 ? 11.854 1.619 -4.552 1.00 91.12 122 ARG A C 1
ATOM 959 O O . ARG A 1 122 ? 11.564 1.719 -3.365 1.00 91.12 122 ARG A O 1
ATOM 966 N N . PHE A 1 123 ? 11.612 0.509 -5.251 1.00 92.38 123 PHE A N 1
ATOM 967 C CA . PHE A 1 123 ? 11.015 -0.690 -4.653 1.00 92.38 123 PHE A CA 1
ATOM 968 C C . PHE A 1 123 ? 11.876 -1.259 -3.528 1.00 92.38 123 PHE A C 1
ATOM 970 O O . PHE A 1 123 ? 11.355 -1.569 -2.461 1.00 92.38 123 PHE A O 1
ATOM 977 N N . ARG A 1 124 ? 13.196 -1.328 -3.722 1.00 90.56 124 ARG A N 1
ATOM 978 C CA . ARG A 1 124 ? 14.127 -1.755 -2.675 1.00 90.56 124 ARG A CA 1
ATOM 979 C 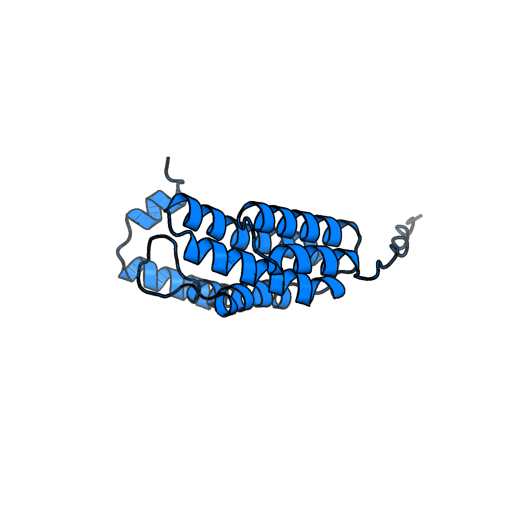C . ARG A 1 124 ? 14.035 -0.849 -1.451 1.00 90.56 124 ARG A C 1
ATOM 981 O O . ARG A 1 124 ? 13.818 -1.361 -0.362 1.00 90.56 124 ARG A O 1
ATOM 988 N N . ALA A 1 125 ? 14.119 0.470 -1.633 1.00 91.56 125 ALA A N 1
ATOM 989 C CA . ALA A 1 125 ? 14.016 1.428 -0.533 1.00 91.56 125 ALA A CA 1
ATOM 990 C C . ALA A 1 125 ? 12.685 1.293 0.229 1.00 91.56 125 ALA A C 1
ATOM 992 O O . ALA A 1 125 ? 12.662 1.331 1.457 1.00 91.56 125 ALA A O 1
ATOM 993 N N . MET A 1 126 ? 11.578 1.076 -0.484 1.00 92.81 126 MET A N 1
ATOM 994 C CA . MET A 1 126 ? 10.269 0.843 0.126 1.00 92.81 126 MET A CA 1
ATOM 995 C C . MET A 1 126 ? 10.234 -0.446 0.955 1.00 92.81 126 MET A C 1
ATOM 997 O O . MET A 1 126 ? 9.751 -0.433 2.089 1.00 92.81 126 MET A O 1
ATOM 1001 N N . VAL A 1 127 ? 10.762 -1.551 0.422 1.00 92.06 127 VAL A N 1
ATOM 1002 C CA . VAL A 1 127 ? 10.858 -2.817 1.162 1.00 92.06 127 VAL A CA 1
ATOM 1003 C C . VAL A 1 127 ? 11.770 -2.654 2.378 1.00 92.06 127 VAL A C 1
ATOM 1005 O O . VAL A 1 127 ? 11.384 -3.065 3.466 1.00 92.06 127 VAL A O 1
ATOM 1008 N N . GLU A 1 128 ? 12.922 -1.992 2.248 1.00 91.00 128 GLU A N 1
ATOM 1009 C CA . GLU A 1 128 ? 13.830 -1.693 3.367 1.00 91.00 128 GLU A CA 1
ATOM 1010 C C . GLU A 1 128 ? 13.123 -0.906 4.480 1.00 91.00 128 GLU A C 1
ATOM 1012 O O . GLU A 1 128 ? 13.241 -1.258 5.654 1.00 91.00 128 GLU A O 1
ATOM 1017 N N . GLN A 1 129 ? 12.333 0.112 4.126 1.00 91.62 129 GLN A N 1
ATOM 1018 C CA . GLN A 1 129 ? 11.524 0.865 5.088 1.00 91.62 129 GLN A CA 1
ATOM 1019 C C . GLN A 1 129 ? 10.489 -0.026 5.788 1.00 91.62 129 GLN A C 1
ATOM 1021 O O . GLN A 1 129 ? 10.336 0.062 7.004 1.00 91.62 129 GLN A O 1
ATOM 1026 N N . CYS A 1 130 ? 9.816 -0.923 5.061 1.00 92.25 130 CYS A N 1
ATOM 1027 C CA . CYS A 1 130 ? 8.876 -1.884 5.648 1.00 92.25 130 CYS A CA 1
ATOM 1028 C C . CYS A 1 130 ? 9.582 -2.859 6.607 1.00 92.25 130 CYS A C 1
ATOM 1030 O O . CYS A 1 130 ? 9.093 -3.114 7.707 1.00 92.25 130 CYS A O 1
ATOM 1032 N N . VAL A 1 131 ? 10.764 -3.362 6.230 1.00 89.94 131 VAL A N 1
ATOM 1033 C CA . VAL A 1 131 ? 11.591 -4.254 7.062 1.00 89.94 131 VAL A CA 1
ATOM 1034 C C . VAL A 1 131 ? 11.983 -3.579 8.376 1.00 89.94 131 VAL A C 1
ATOM 1036 O O . VAL A 1 131 ? 11.921 -4.212 9.430 1.00 89.94 131 VAL A O 1
ATOM 1039 N N . GLN A 1 132 ? 12.359 -2.298 8.339 1.00 89.12 132 GLN A N 1
ATOM 1040 C CA . GLN A 1 132 ? 12.718 -1.535 9.542 1.00 89.12 132 GLN A CA 1
ATOM 1041 C C . GLN A 1 132 ? 11.559 -1.442 10.545 1.00 89.12 132 GLN A C 1
ATOM 1043 O O . GLN A 1 132 ? 11.799 -1.393 11.751 1.00 89.12 132 GLN A O 1
ATOM 1048 N N . GLN A 1 133 ? 10.314 -1.474 10.064 1.00 88.81 133 GLN A N 1
ATOM 1049 C CA . GLN A 1 133 ? 9.110 -1.489 10.900 1.00 88.81 133 GLN A CA 1
ATOM 1050 C C . GLN A 1 133 ? 8.698 -2.906 11.354 1.00 88.81 133 GLN A C 1
ATOM 1052 O O . GLN A 1 133 ? 7.800 -3.049 12.184 1.00 88.81 133 GLN A O 1
ATOM 1057 N N . LEU A 1 134 ? 9.359 -3.955 10.847 1.00 85.12 134 LEU A N 1
ATOM 1058 C CA . LEU A 1 134 ? 9.080 -5.376 11.097 1.00 85.12 134 LEU A CA 1
ATOM 1059 C C . LEU A 1 134 ? 10.297 -6.114 11.700 1.00 85.12 134 LEU A C 1
ATOM 1061 O O . LEU A 1 134 ? 10.813 -7.067 11.098 1.00 85.12 134 LEU A O 1
ATOM 1065 N N . PRO A 1 135 ? 10.784 -5.729 12.893 1.00 66.56 135 PRO A N 1
ATOM 1066 C CA . PRO A 1 135 ? 11.963 -6.361 13.471 1.00 66.56 135 PRO A CA 1
ATOM 1067 C C . PRO A 1 135 ? 11.743 -7.869 13.674 1.00 66.56 135 PRO A C 1
ATOM 1069 O O . PRO A 1 135 ? 10.789 -8.302 14.319 1.00 66.56 135 PRO A O 1
ATOM 1072 N N . GLY A 1 136 ? 12.653 -8.674 13.118 1.00 69.44 136 GLY A N 1
ATOM 1073 C CA . GLY A 1 136 ? 12.720 -10.120 13.351 1.00 69.44 136 GLY A CA 1
ATOM 1074 C C . GLY A 1 136 ? 11.912 -11.010 12.402 1.00 69.44 136 GLY A C 1
ATOM 1075 O O . GLY A 1 136 ? 11.876 -12.216 12.630 1.00 69.44 136 GLY A O 1
ATOM 1076 N N . ARG A 1 137 ? 11.294 -10.481 11.335 1.00 68.88 137 ARG A N 1
ATOM 1077 C CA . ARG A 1 137 ? 10.507 -11.314 10.404 1.00 68.88 137 ARG A CA 1
ATOM 1078 C C . ARG A 1 137 ? 11.352 -11.881 9.244 1.00 68.88 137 ARG A C 1
ATOM 1080 O O . ARG A 1 137 ? 11.927 -11.103 8.484 1.00 68.88 137 ARG A O 1
ATOM 1087 N N . PRO A 1 138 ? 11.415 -13.216 9.047 1.00 73.88 138 PRO A N 1
ATOM 1088 C CA . PRO A 1 138 ? 12.152 -13.837 7.936 1.00 73.88 138 PRO A CA 1
ATOM 1089 C C . PRO A 1 138 ? 11.652 -13.408 6.550 1.00 73.88 138 PRO A C 1
ATOM 1091 O O . PRO A 1 138 ? 12.458 -13.227 5.639 1.00 73.88 138 PRO A O 1
ATOM 1094 N N . ALA A 1 139 ? 10.340 -13.183 6.412 1.00 71.19 139 ALA A N 1
ATOM 1095 C CA . ALA A 1 139 ? 9.704 -12.747 5.167 1.00 71.19 139 ALA A CA 1
ATOM 1096 C C . ALA A 1 139 ? 10.294 -11.427 4.640 1.00 71.19 139 ALA A C 1
ATOM 1098 O O . ALA A 1 139 ? 10.566 -11.294 3.451 1.00 71.19 139 ALA A O 1
ATOM 1099 N N . ALA A 1 140 ? 10.600 -10.493 5.543 1.00 72.81 140 ALA A N 1
ATOM 1100 C CA . ALA A 1 140 ? 11.193 -9.203 5.213 1.00 72.81 140 ALA A CA 1
ATOM 1101 C C . ALA A 1 140 ? 12.605 -9.342 4.601 1.00 72.81 140 ALA A C 1
ATOM 1103 O O . ALA A 1 140 ? 12.935 -8.688 3.612 1.00 72.81 140 ALA A O 1
ATOM 1104 N N . ARG A 1 141 ? 13.438 -10.248 5.135 1.00 75.81 141 ARG A N 1
ATOM 1105 C CA . ARG A 1 141 ? 14.768 -10.536 4.562 1.00 75.81 141 ARG A CA 1
ATOM 1106 C C . ARG A 1 141 ? 14.668 -11.258 3.222 1.00 75.81 141 ARG A C 1
ATOM 1108 O O . ARG A 1 141 ? 15.420 -10.943 2.304 1.00 75.81 141 ARG A O 1
ATOM 1115 N N . GLN A 1 142 ? 13.732 -12.200 3.107 1.00 84.44 142 GLN A N 1
ATOM 1116 C CA . GLN A 1 142 ? 13.492 -12.928 1.865 1.00 84.44 142 GLN A CA 1
ATOM 1117 C C . GLN A 1 142 ? 13.025 -11.992 0.742 1.00 84.44 142 GLN A C 1
ATOM 1119 O O . GLN A 1 142 ? 13.466 -12.143 -0.396 1.00 84.44 142 GLN A O 1
ATOM 1124 N N . ALA A 1 143 ? 12.185 -11.000 1.051 1.00 84.44 143 ALA A N 1
ATOM 1125 C CA . ALA A 1 143 ? 11.723 -10.007 0.086 1.00 84.44 143 ALA A CA 1
ATOM 1126 C C . ALA A 1 143 ? 12.886 -9.194 -0.513 1.00 84.44 143 ALA A C 1
ATOM 1128 O O . ALA A 1 143 ? 12.993 -9.084 -1.735 1.00 84.44 143 ALA A O 1
ATOM 1129 N N . LEU A 1 144 ? 13.803 -8.700 0.329 1.00 83.88 144 LEU A N 1
ATOM 1130 C CA . LEU A 1 144 ? 15.002 -7.981 -0.125 1.00 83.88 144 LEU A CA 1
ATOM 1131 C C . LEU A 1 144 ? 15.902 -8.856 -1.001 1.00 83.88 144 LEU A C 1
ATOM 1133 O O . LEU A 1 144 ? 16.261 -8.448 -2.104 1.00 83.88 144 LEU A O 1
ATOM 1137 N N . ALA A 1 145 ? 16.199 -10.078 -0.551 1.00 85.81 145 ALA A N 1
ATOM 1138 C CA . ALA A 1 145 ? 17.007 -11.023 -1.320 1.00 85.81 145 ALA A CA 1
ATOM 1139 C C . ALA A 1 145 ? 16.372 -11.340 -2.686 1.00 85.81 145 ALA A C 1
ATOM 1141 O O . ALA A 1 145 ? 17.061 -11.427 -3.703 1.00 85.81 145 ALA A O 1
ATOM 1142 N N . THR A 1 146 ? 15.042 -11.459 -2.729 1.00 86.88 146 THR A N 1
ATOM 1143 C CA . THR A 1 146 ? 14.316 -11.723 -3.975 1.00 86.88 146 THR A CA 1
ATOM 1144 C C . THR A 1 146 ? 14.434 -10.543 -4.938 1.00 86.88 146 THR A C 1
ATOM 1146 O O . THR A 1 146 ? 14.788 -10.756 -6.095 1.00 86.88 146 THR A O 1
ATOM 1149 N N . LEU A 1 147 ? 14.238 -9.302 -4.475 1.00 85.12 147 LEU A N 1
ATOM 1150 C CA . LEU A 1 147 ? 14.411 -8.105 -5.312 1.00 85.12 147 LEU A CA 1
ATOM 1151 C C . LEU A 1 147 ? 15.833 -7.967 -5.873 1.00 85.12 147 LEU A C 1
ATOM 1153 O O . LEU A 1 147 ? 16.006 -7.541 -7.016 1.00 85.12 147 LEU A O 1
ATOM 1157 N N . GLU A 1 148 ? 16.847 -8.328 -5.088 1.00 84.56 148 GLU A N 1
ATOM 1158 C CA . GLU A 1 148 ? 18.252 -8.287 -5.509 1.00 84.56 148 GLU A CA 1
ATOM 1159 C C . GLU A 1 148 ? 18.583 -9.328 -6.580 1.00 84.56 148 GLU A C 1
ATOM 1161 O O . GLU A 1 148 ? 19.407 -9.064 -7.456 1.00 84.56 148 GLU A O 1
ATOM 1166 N N . SER A 1 149 ? 17.910 -10.480 -6.544 1.00 85.56 149 SER A N 1
ATOM 1167 C CA . SER A 1 149 ? 18.091 -11.558 -7.521 1.00 85.56 149 SER A CA 1
ATOM 1168 C C . SER A 1 149 ? 17.438 -11.288 -8.883 1.00 85.56 149 SER A C 1
ATOM 1170 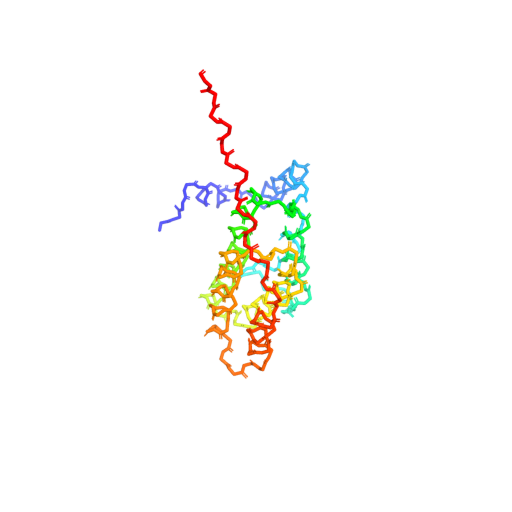O O . SER A 1 149 ? 17.709 -12.009 -9.845 1.00 85.56 149 SER A O 1
ATOM 1172 N N . LEU A 1 150 ? 16.585 -10.259 -8.993 1.00 82.50 150 LEU A N 1
ATOM 1173 C CA . LEU A 1 150 ? 15.877 -9.963 -10.237 1.00 82.50 150 LEU A CA 1
ATOM 1174 C C . LEU A 1 150 ? 16.833 -9.446 -11.327 1.00 82.50 150 LEU A C 1
ATOM 1176 O O . LEU A 1 150 ? 17.649 -8.550 -11.063 1.00 82.50 150 LEU A O 1
ATOM 1180 N N . PRO A 1 151 ? 16.707 -9.953 -12.570 1.00 75.50 151 PRO A N 1
ATOM 1181 C CA . PRO A 1 151 ? 17.553 -9.533 -13.675 1.00 75.50 151 PRO A CA 1
ATOM 1182 C C . PRO A 1 151 ? 17.335 -8.050 -13.982 1.00 75.50 151 PRO A C 1
ATOM 1184 O O . PRO A 1 151 ? 16.207 -7.579 -14.114 1.00 75.50 151 PRO A O 1
ATOM 1187 N N . LEU A 1 152 ? 18.434 -7.309 -14.126 1.00 68.88 152 LEU A N 1
ATOM 1188 C CA . LEU A 1 152 ? 18.395 -5.948 -14.647 1.00 68.88 152 LEU A CA 1
ATOM 1189 C C . LEU A 1 152 ? 18.263 -5.985 -16.162 1.00 68.88 152 LEU A C 1
ATOM 1191 O O . LEU A 1 152 ? 19.112 -6.573 -16.834 1.00 68.88 152 LEU A O 1
ATOM 1195 N N . LEU A 1 153 ? 17.288 -5.261 -16.710 1.00 62.75 153 LEU A N 1
ATOM 1196 C CA . LEU A 1 153 ? 17.453 -4.780 -18.073 1.00 62.75 153 LEU A CA 1
ATOM 1197 C C . LEU A 1 153 ? 18.413 -3.594 -18.021 1.00 62.75 153 LEU A C 1
ATOM 1199 O O . LEU A 1 153 ? 18.171 -2.594 -17.341 1.00 62.75 153 LEU A O 1
ATOM 1203 N N . THR A 1 154 ? 19.533 -3.703 -18.733 1.00 55.78 154 THR A N 1
ATOM 1204 C CA . THR A 1 154 ? 20.345 -2.524 -19.024 1.00 55.78 154 THR A CA 1
ATOM 1205 C C . THR A 1 154 ? 19.473 -1.548 -19.813 1.00 55.78 154 THR A C 1
ATOM 1207 O O . THR A 1 154 ? 18.748 -1.974 -20.719 1.00 55.78 154 THR A O 1
ATOM 1210 N N . PRO A 1 155 ? 19.480 -0.244 -19.484 1.00 51.19 155 PRO A N 1
ATOM 1211 C CA . PRO A 1 155 ? 18.683 0.713 -20.228 1.00 51.19 155 PRO A CA 1
ATOM 1212 C C . PRO A 1 155 ? 19.114 0.658 -21.697 1.00 51.19 155 PRO A C 1
ATOM 1214 O O . PRO A 1 155 ? 20.246 1.017 -22.037 1.00 51.19 155 PRO A O 1
ATOM 1217 N N . ARG A 1 156 ? 18.217 0.215 -22.593 1.00 46.56 156 ARG A N 1
ATOM 1218 C CA . ARG A 1 156 ? 18.351 0.563 -24.009 1.00 46.56 156 ARG A CA 1
ATOM 1219 C C . ARG A 1 156 ? 18.367 2.082 -24.030 1.00 46.56 156 ARG A C 1
ATOM 1221 O O . ARG A 1 156 ? 17.411 2.700 -23.568 1.00 46.56 156 ARG A O 1
ATOM 1228 N N . ARG A 1 157 ? 19.483 2.656 -24.499 1.00 44.53 157 ARG A N 1
ATOM 1229 C CA . ARG A 1 157 ? 19.624 4.094 -24.754 1.00 44.53 157 ARG A CA 1
ATOM 1230 C C . ARG A 1 157 ? 18.293 4.611 -25.282 1.00 44.53 157 ARG A C 1
ATOM 1232 O O . ARG A 1 157 ? 17.783 4.059 -26.258 1.00 44.53 157 ARG A O 1
ATOM 1239 N N . SER A 1 158 ? 17.764 5.640 -24.630 1.00 46.81 158 SER A N 1
ATOM 1240 C CA . SER A 1 158 ? 16.668 6.450 -25.144 1.00 46.81 158 SER A CA 1
ATOM 1241 C C . SER A 1 158 ? 16.889 6.638 -26.649 1.00 46.81 158 SER A C 1
ATOM 1243 O O . SER A 1 158 ? 18.025 6.961 -27.031 1.00 46.81 158 SER A O 1
ATOM 1245 N N . PRO A 1 159 ? 15.888 6.406 -27.521 1.00 40.97 159 PRO A N 1
ATOM 1246 C CA . PRO A 1 159 ? 16.007 6.857 -28.895 1.00 40.97 159 PRO A CA 1
ATOM 1247 C C . PRO A 1 159 ? 16.314 8.347 -28.800 1.00 40.97 159 PRO A C 1
ATOM 1249 O O . PRO A 1 159 ? 15.531 9.112 -28.238 1.00 40.97 159 PRO A O 1
ATOM 1252 N N . LYS A 1 160 ? 17.537 8.712 -29.205 1.00 44.88 160 LYS A N 1
ATOM 1253 C CA . LYS A 1 160 ? 18.003 10.094 -29.224 1.00 44.88 160 LYS A CA 1
ATOM 1254 C C . LYS A 1 160 ? 16.882 10.915 -29.834 1.00 44.88 160 LYS A C 1
ATOM 1256 O O . LYS A 1 160 ? 16.401 10.542 -30.906 1.00 44.88 160 LYS A O 1
ATOM 1261 N N . SER A 1 161 ? 16.490 11.991 -29.151 1.00 41.81 161 SER A N 1
ATOM 1262 C CA . SER A 1 161 ? 15.697 13.055 -29.745 1.00 41.81 161 SER A CA 1
ATOM 1263 C C . SER A 1 161 ? 16.196 13.258 -31.164 1.00 41.81 161 SER A C 1
ATOM 1265 O O . SER A 1 161 ? 17.376 13.550 -31.381 1.00 41.81 161 SER A O 1
ATOM 1267 N N . ILE A 1 162 ? 15.312 12.977 -32.114 1.00 41.12 162 ILE A N 1
ATOM 1268 C CA . ILE A 1 162 ? 15.486 13.328 -33.509 1.00 41.12 162 ILE A CA 1
ATOM 1269 C C . ILE A 1 162 ? 15.826 14.815 -33.481 1.00 41.12 162 ILE A C 1
ATOM 1271 O O . ILE A 1 162 ? 15.017 15.630 -33.037 1.00 41.12 162 ILE A O 1
ATOM 1275 N N . ALA A 1 163 ? 17.064 15.143 -33.846 1.00 42.25 163 ALA A N 1
ATOM 1276 C CA . ALA A 1 163 ? 17.426 16.503 -34.175 1.00 42.25 163 ALA A CA 1
ATOM 1277 C C . ALA A 1 163 ? 16.533 16.882 -35.356 1.00 42.25 163 ALA A C 1
ATOM 1279 O O . ALA A 1 163 ? 16.700 16.357 -36.456 1.00 42.25 163 ALA A O 1
ATOM 1280 N N . VAL A 1 164 ? 15.519 17.701 -35.089 1.00 42.97 164 VAL A N 1
ATOM 1281 C CA . VAL A 1 164 ? 14.809 18.405 -36.147 1.00 42.97 164 VAL A CA 1
ATOM 1282 C C . VAL A 1 164 ? 15.764 19.503 -36.601 1.00 42.97 164 VAL A C 1
ATOM 1284 O O . VAL A 1 164 ? 16.229 20.295 -35.779 1.00 42.97 164 VAL A O 1
ATOM 1287 N N . ALA A 1 165 ? 16.134 19.398 -37.874 1.00 47.88 165 ALA A N 1
ATOM 1288 C CA . ALA A 1 165 ? 17.001 20.305 -38.612 1.00 47.88 165 ALA A CA 1
ATOM 1289 C C . ALA A 1 165 ? 16.428 21.724 -38.700 1.00 47.88 165 ALA A C 1
ATOM 1291 O O . ALA A 1 165 ? 15.184 21.862 -38.633 1.00 47.88 165 ALA A O 1
#

Radius of gyration: 18.51 Å; chains: 1; bounding box: 45×36×57 Å

pLDDT: mean 83.02, std 13.59, range [40.97, 95.25]

Sequence (165 aa):
MLTGIEARLHRRSYEELVSMVALMVRTHPELEALTLAPVPGGHREAPSVTRWRTVADDVFRRHGDDWTAVAGLVRELESVRSLGDDFNRQGERAHAAALYEGLMDSVVANASRFPWPDVRSRFRAMVEQCVQQLPGRPAARQALATLESLPLLTPRRSPKSIAVA